Protein AF-A0A6P1W2X8-F1 (afdb_monomer)

Solvent-accessible surface area (backbone atoms only — not comparable to full-atom values): 6503 Å² total; per-residue (Å²): 129,68,72,64,38,62,77,65,62,68,65,44,76,77,87,71,86,85,64,60,78,90,75,51,55,52,52,58,54,54,34,47,52,51,63,68,38,59,71,59,40,50,52,51,55,53,48,52,51,51,34,51,52,27,42,70,39,79,91,41,20,62,64,18,44,62,63,40,33,65,53,36,41,48,51,25,53,48,35,60,75,33,43,85,60,64,68,61,39,52,52,36,44,49,53,28,50,51,36,49,50,52,44,61,72,44,46,74,58,54,58,68,76,78,108

pLDDT: mean 78.47, std 13.47, range [36.69, 93.0]

Secondary structure (DSSP, 8-state):
--HHHHHTTTTS----TTS-GGGS-HHHHHHHHHHH-HHHHHHHHHHHHHHHHHHHSTTTHHHHHHHHHHHHHHHHHHHHHH---HHHHHHHHHHHHHHHHHHHHHHHHHTTT--

Organism: NCBI:txid2666025

Foldseek 3Di:
DVVVCVVVLVQQDDDPPPDDPVPDQLVNVVSVVCVVDPVVVVVVVVLVVVLVVLCVPVVSVLVSLVSCLVVLVVLLVSCVVRPPDPVSNVVSVVVNVVSVVVNVVCVVVVVVVVD

Mean predicted aligned error: 8.45 Å

Radius of gyration: 17.1 Å; Cα contacts (8 Å, |Δi|>4): 66; chains: 1; bounding box: 41×27×50 Å

Structure (mmCIF, N/CA/C/O backbone):
data_AF-A0A6P1W2X8-F1
#
_entry.id   AF-A0A6P1W2X8-F1
#
loop_
_atom_site.group_PDB
_atom_site.id
_atom_site.type_symbol
_atom_site.label_atom_id
_atom_site.label_alt_id
_atom_site.label_comp_id
_atom_site.label_asym_id
_atom_site.label_entity_id
_atom_site.label_seq_id
_atom_site.pdbx_PDB_ins_code
_atom_site.Cartn_x
_atom_site.Cartn_y
_atom_site.Cartn_z
_atom_site.occupancy
_atom_site.B_iso_or_equiv
_atom_site.auth_seq_id
_atom_site.auth_comp_id
_atom_site.auth_asym_id
_atom_site.auth_atom_id
_atom_site.pdbx_PDB_model_num
ATOM 1 N N . MET A 1 1 ? -3.807 12.559 -12.685 1.00 37.09 1 MET A N 1
ATOM 2 C CA . MET A 1 1 ? -3.533 12.043 -14.047 1.00 37.09 1 MET A CA 1
ATOM 3 C C . MET A 1 1 ? -2.937 10.628 -14.079 1.00 37.09 1 MET A C 1
ATOM 5 O O . MET A 1 1 ? -2.960 10.028 -15.140 1.00 37.09 1 MET A O 1
ATOM 9 N N . ASN A 1 2 ? -2.491 10.045 -12.953 1.00 37.00 2 ASN A N 1
ATOM 10 C CA . ASN A 1 2 ? -1.845 8.717 -12.946 1.00 37.00 2 ASN A CA 1
ATOM 11 C C . ASN A 1 2 ? -2.814 7.523 -12.799 1.00 37.00 2 ASN A C 1
ATOM 13 O O . ASN A 1 2 ? -2.456 6.406 -13.155 1.00 37.00 2 ASN A O 1
ATOM 17 N N . SER A 1 3 ? -4.048 7.743 -12.332 1.00 36.69 3 SER A N 1
ATOM 18 C CA . SER A 1 3 ? -5.030 6.672 -12.084 1.00 36.69 3 SER A CA 1
ATOM 19 C C . SER A 1 3 ? -5.639 6.076 -13.362 1.00 36.69 3 SER A C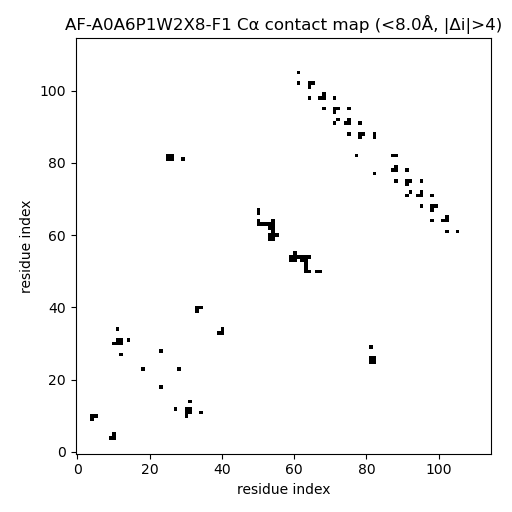 1
ATOM 21 O O . SER A 1 3 ? -6.033 4.919 -13.373 1.00 36.69 3 SER A O 1
ATOM 23 N N . VAL A 1 4 ? -5.674 6.835 -14.465 1.00 40.19 4 VAL A N 1
ATOM 24 C CA . VAL A 1 4 ? -6.169 6.353 -15.774 1.00 40.19 4 VAL A CA 1
ATOM 25 C C . VAL A 1 4 ? -5.150 5.420 -16.446 1.00 40.19 4 VAL A C 1
ATOM 27 O O . VAL A 1 4 ? -5.521 4.468 -17.122 1.00 40.19 4 VAL A O 1
ATOM 30 N N . ILE A 1 5 ? -3.857 5.644 -16.197 1.00 50.38 5 ILE A N 1
ATOM 31 C CA . ILE A 1 5 ? -2.742 4.851 -16.745 1.00 50.38 5 ILE A CA 1
ATOM 32 C C . ILE A 1 5 ? -2.736 3.432 -16.143 1.00 50.38 5 ILE A C 1
ATOM 34 O O . ILE A 1 5 ? -2.379 2.466 -16.811 1.00 50.38 5 ILE A O 1
ATOM 38 N N . GLN A 1 6 ? -3.197 3.316 -14.894 1.00 50.00 6 GLN A N 1
ATOM 39 C CA . GLN A 1 6 ? -3.318 2.077 -14.121 1.00 50.00 6 GLN A CA 1
ATOM 40 C C . GLN A 1 6 ? -4.361 1.109 -14.695 1.00 50.00 6 GLN A C 1
ATOM 42 O O . GLN A 1 6 ?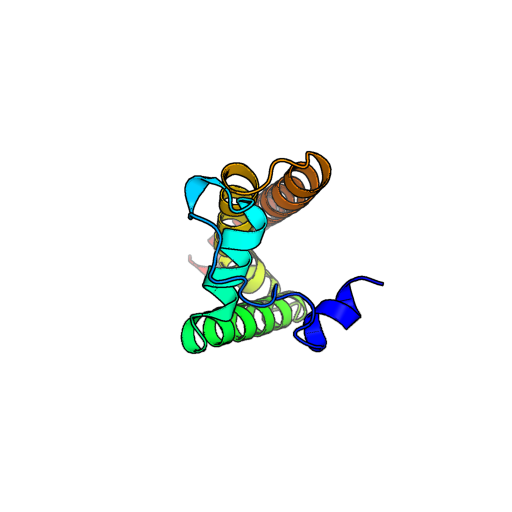 -4.163 -0.100 -14.662 1.00 50.00 6 GLN A O 1
ATOM 47 N N . PHE A 1 7 ? -5.442 1.640 -15.274 1.00 52.41 7 PHE A N 1
ATOM 48 C CA . PHE A 1 7 ? -6.543 0.853 -15.840 1.00 52.41 7 PHE A CA 1
ATOM 49 C C . PHE A 1 7 ? -6.294 0.415 -17.297 1.00 52.41 7 PHE A C 1
ATOM 51 O O . PHE A 1 7 ? -6.942 -0.502 -17.787 1.00 52.41 7 PHE A O 1
ATOM 58 N N . LEU A 1 8 ? -5.360 1.067 -17.999 1.00 57.50 8 LEU A N 1
ATOM 59 C CA . LEU A 1 8 ? -5.094 0.866 -19.431 1.00 57.50 8 LEU A CA 1
ATOM 60 C C . LEU A 1 8 ? -3.929 -0.103 -19.717 1.00 57.50 8 LEU A C 1
ATOM 62 O O . LEU A 1 8 ? -3.383 -0.072 -20.817 1.00 57.50 8 LEU A O 1
ATOM 66 N N . ASP A 1 9 ? -3.488 -0.897 -18.731 1.00 56.84 9 ASP A N 1
ATOM 67 C CA . ASP A 1 9 ? -2.267 -1.733 -18.786 1.00 56.84 9 ASP A CA 1
ATOM 68 C C . ASP A 1 9 ? -0.979 -0.948 -19.155 1.00 56.84 9 ASP A C 1
ATOM 70 O O . ASP A 1 9 ? 0.093 -1.528 -19.319 1.00 56.84 9 ASP A O 1
ATOM 74 N N . MET A 1 10 ? -1.037 0.389 -19.218 1.00 55.47 10 MET A N 1
ATOM 75 C CA . MET A 1 10 ? 0.092 1.259 -19.573 1.00 55.47 10 MET A CA 1
ATOM 76 C C . MET A 1 10 ? 1.112 1.425 -18.438 1.00 55.47 10 MET A C 1
ATOM 78 O O . MET A 1 10 ? 2.142 2.065 -18.631 1.00 55.47 10 MET A O 1
ATOM 82 N N . GLN A 1 11 ? 0.848 0.848 -17.261 1.00 64.81 11 GLN A N 1
ATOM 83 C CA . GLN A 1 11 ? 1.824 0.757 -16.171 1.00 64.81 11 GLN A CA 1
ATOM 84 C C . GLN A 1 11 ? 2.858 -0.352 -16.373 1.00 64.81 11 GLN A C 1
ATOM 86 O O . GLN A 1 11 ? 3.926 -0.286 -15.770 1.00 64.81 11 GLN A O 1
ATOM 91 N N . TYR A 1 12 ? 2.564 -1.363 -17.195 1.00 65.19 12 TYR A N 1
ATOM 92 C CA . TYR A 1 12 ? 3.478 -2.481 -17.396 1.00 65.19 12 TYR A CA 1
ATOM 93 C C . TYR A 1 12 ? 4.456 -2.145 -18.529 1.00 65.19 12 TYR A C 1
ATOM 95 O O . TYR A 1 12 ? 4.031 -2.018 -19.683 1.00 65.19 12 TYR A O 1
ATOM 103 N N . PRO A 1 13 ? 5.763 -1.996 -18.239 1.00 67.19 13 PRO A N 1
ATOM 104 C CA . PRO A 1 13 ? 6.758 -1.788 -19.277 1.00 67.19 13 PRO A CA 1
ATOM 105 C C . PRO A 1 13 ? 6.720 -2.970 -20.251 1.00 67.19 13 PRO A C 1
ATOM 107 O O . PRO A 1 13 ? 6.596 -4.133 -19.852 1.00 67.19 13 PRO A O 1
ATOM 110 N N . ARG A 1 14 ? 6.777 -2.681 -21.555 1.00 64.31 14 ARG A N 1
ATOM 111 C CA . ARG A 1 14 ? 6.827 -3.731 -22.578 1.00 64.31 14 ARG A CA 1
ATOM 112 C C . ARG A 1 14 ? 8.191 -4.410 -22.507 1.00 64.31 14 ARG A C 1
ATOM 114 O O . ARG A 1 14 ? 9.212 -3.748 -22.395 1.00 64.31 14 ARG A O 1
ATOM 121 N N . ARG A 1 15 ? 8.186 -5.741 -22.565 1.00 59.47 15 ARG A N 1
ATOM 122 C CA . ARG A 1 15 ? 9.375 -6.585 -22.400 1.00 59.47 15 ARG A CA 1
ATOM 123 C C . ARG A 1 15 ? 10.449 -6.225 -23.437 1.00 59.47 15 ARG A C 1
ATOM 125 O O . ARG A 1 15 ? 10.284 -6.528 -24.617 1.00 59.47 15 ARG A O 1
ATOM 132 N N . HIS A 1 16 ? 11.554 -5.635 -22.992 1.00 63.47 16 HIS A N 1
ATOM 133 C CA . HIS A 1 16 ? 12.772 -5.494 -23.790 1.00 63.47 16 HIS A CA 1
ATOM 134 C C . HIS A 1 16 ? 13.689 -6.685 -23.472 1.00 63.47 16 HIS A C 1
ATOM 136 O O . HIS A 1 16 ? 14.319 -6.742 -22.426 1.00 63.47 16 HIS A O 1
ATOM 142 N N . ILE A 1 17 ? 13.686 -7.700 -24.341 1.00 63.59 17 ILE A N 1
ATOM 143 C CA . ILE A 1 17 ? 14.279 -9.033 -24.083 1.00 63.59 17 ILE A CA 1
ATOM 144 C C . ILE A 1 17 ? 15.824 -9.027 -24.178 1.00 63.59 17 ILE A C 1
ATOM 146 O O . ILE A 1 17 ? 16.469 -10.022 -23.864 1.00 63.59 17 ILE A O 1
ATOM 150 N N . HIS A 1 18 ? 16.432 -7.915 -24.596 1.00 68.00 18 HIS A N 1
ATOM 151 C CA . HIS A 1 18 ? 17.850 -7.865 -24.968 1.00 68.00 18 HIS A CA 1
ATOM 152 C C . HIS A 1 18 ? 18.793 -7.318 -23.888 1.00 68.00 18 HIS A C 1
ATOM 154 O O . HIS A 1 18 ? 20.004 -7.368 -24.082 1.00 68.00 18 HIS A O 1
ATOM 160 N N . GLU A 1 19 ? 18.272 -6.827 -22.764 1.00 72.75 19 GLU A N 1
ATOM 161 C CA . GLU A 1 19 ? 19.087 -6.273 -21.678 1.00 72.75 19 GLU A CA 1
ATOM 162 C C . GLU A 1 19 ? 19.331 -7.329 -20.588 1.00 72.75 19 GLU A C 1
ATOM 164 O O . GLU A 1 19 ? 18.406 -8.065 -20.220 1.00 72.75 19 GLU A O 1
ATOM 169 N N . PRO A 1 20 ? 20.562 -7.446 -20.065 1.00 78.06 20 PRO A N 1
ATOM 170 C CA . PRO A 1 20 ? 20.843 -8.343 -18.955 1.00 78.06 20 PRO A CA 1
ATOM 171 C C . PRO A 1 20 ? 20.212 -7.794 -17.658 1.00 78.06 20 PRO A C 1
ATOM 173 O O . PRO A 1 20 ? 20.021 -6.590 -17.493 1.00 78.06 20 PRO A O 1
ATOM 176 N N . ILE A 1 21 ? 19.823 -8.693 -16.744 1.00 75.25 21 ILE A N 1
ATOM 177 C CA . ILE A 1 21 ? 18.976 -8.376 -15.570 1.00 75.25 21 ILE A CA 1
ATOM 178 C C . ILE A 1 21 ? 19.619 -7.332 -14.642 1.00 75.25 21 ILE A C 1
ATOM 180 O O . ILE A 1 21 ? 18.911 -6.576 -13.984 1.00 75.25 21 ILE A O 1
ATOM 184 N N . ASP A 1 22 ? 20.946 -7.272 -14.603 1.00 79.88 22 ASP A N 1
ATOM 185 C CA . ASP A 1 22 ? 21.735 -6.308 -13.833 1.00 79.88 22 ASP A CA 1
ATOM 186 C C . ASP A 1 22 ? 21.604 -4.862 -14.333 1.00 79.88 22 ASP A C 1
ATOM 188 O O . ASP A 1 22 ? 21.839 -3.932 -13.564 1.00 79.88 22 ASP A O 1
ATOM 192 N N . GLN A 1 23 ? 21.216 -4.666 -15.595 1.00 79.62 23 GLN A N 1
ATOM 193 C CA . GLN A 1 23 ? 21.049 -3.345 -16.212 1.00 79.62 23 GLN A CA 1
ATOM 194 C C . GLN A 1 23 ? 19.599 -2.852 -16.184 1.00 79.62 23 GLN A C 1
ATOM 196 O O . GLN A 1 23 ? 19.338 -1.686 -16.482 1.00 79.62 23 GLN A O 1
ATOM 201 N N . VAL A 1 24 ? 18.652 -3.718 -15.814 1.00 79.62 24 VAL A N 1
ATOM 202 C CA . VAL A 1 24 ? 17.237 -3.360 -15.726 1.00 79.62 24 VAL A CA 1
ATOM 203 C C . VAL A 1 24 ? 17.006 -2.521 -14.475 1.00 79.62 24 VAL A C 1
ATOM 205 O O . VAL A 1 24 ? 17.373 -2.911 -13.367 1.00 79.62 24 VAL A O 1
ATOM 208 N N . ASP A 1 25 ? 16.342 -1.379 -14.648 1.00 83.12 25 ASP A N 1
ATOM 209 C CA . ASP A 1 25 ? 15.957 -0.530 -13.526 1.00 83.12 25 ASP A CA 1
ATOM 210 C C . ASP A 1 25 ? 15.131 -1.331 -12.486 1.00 83.12 25 ASP A C 1
ATOM 212 O O . ASP A 1 25 ? 14.161 -2.009 -12.854 1.00 83.12 25 ASP A O 1
ATOM 216 N N . PRO A 1 26 ? 15.469 -1.267 -11.183 1.00 82.50 26 PRO A N 1
ATOM 217 C CA . PRO A 1 26 ? 14.819 -2.085 -10.160 1.00 82.50 26 PRO A CA 1
ATOM 218 C C . PRO A 1 26 ? 13.297 -1.891 -10.060 1.00 82.50 26 PRO A C 1
ATOM 220 O O . 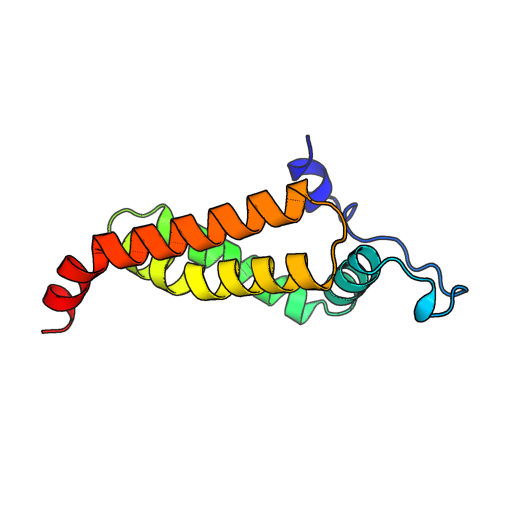PRO A 1 26 ? 12.581 -2.847 -9.749 1.00 82.50 26 PRO A O 1
ATOM 223 N N . VAL A 1 27 ? 12.771 -0.702 -10.385 1.00 83.12 27 VAL A N 1
ATOM 224 C CA . VAL A 1 27 ? 11.319 -0.449 -10.412 1.00 83.12 27 VAL A CA 1
ATOM 225 C C . VAL A 1 27 ? 10.686 -1.207 -11.575 1.00 83.12 27 VAL A C 1
ATOM 227 O O . VAL A 1 27 ? 9.661 -1.870 -11.411 1.00 83.12 27 VAL A O 1
ATOM 230 N N . THR A 1 28 ? 11.323 -1.164 -12.743 1.00 81.62 28 THR A N 1
ATOM 231 C CA . THR A 1 28 ? 10.901 -1.896 -13.950 1.00 81.62 28 THR A CA 1
ATOM 232 C C . THR A 1 28 ? 10.850 -3.405 -13.698 1.00 81.62 28 THR A C 1
ATOM 234 O O . THR A 1 28 ? 9.903 -4.070 -14.124 1.00 81.62 28 THR A O 1
ATOM 237 N N . LEU A 1 29 ? 11.803 -3.946 -12.933 1.00 82.19 29 LEU A N 1
ATOM 238 C CA . LEU A 1 29 ? 11.826 -5.362 -12.556 1.00 82.19 29 LEU A CA 1
ATOM 239 C C . LEU A 1 29 ? 10.596 -5.770 -11.725 1.00 82.19 29 LEU A C 1
ATOM 241 O O . LEU A 1 29 ? 9.991 -6.816 -11.974 1.00 82.19 29 LEU A O 1
ATOM 245 N N . VAL A 1 30 ? 10.179 -4.923 -10.781 1.00 83.50 30 VAL A N 1
ATOM 246 C CA . VAL A 1 30 ? 8.961 -5.138 -9.983 1.00 83.50 30 VAL A CA 1
ATOM 247 C C . VAL A 1 30 ? 7.713 -5.123 -10.867 1.00 83.50 30 VAL A C 1
ATOM 249 O O . VAL A 1 30 ? 6.843 -5.986 -10.731 1.00 83.50 30 VAL A O 1
ATOM 252 N N . TRP A 1 31 ? 7.632 -4.202 -11.826 1.00 81.62 31 TRP A N 1
ATOM 253 C CA . TRP A 1 31 ? 6.513 -4.173 -12.770 1.00 81.62 31 TRP A CA 1
ATOM 254 C C . TRP A 1 31 ? 6.493 -5.385 -13.705 1.00 81.62 31 TRP A C 1
ATOM 256 O O . TRP A 1 31 ? 5.410 -5.892 -14.002 1.00 81.62 31 TRP A O 1
ATOM 266 N N . TYR A 1 32 ? 7.651 -5.913 -14.116 1.00 83.31 32 TYR A N 1
ATOM 267 C CA . TYR A 1 32 ? 7.712 -7.181 -14.847 1.00 83.31 32 TYR A CA 1
ATOM 268 C C . TYR A 1 32 ? 7.196 -8.355 -14.018 1.00 83.31 32 TYR A C 1
ATOM 270 O O . TYR A 1 32 ? 6.491 -9.203 -14.560 1.00 83.31 32 TYR A O 1
ATOM 278 N N . PHE A 1 33 ? 7.485 -8.400 -12.716 1.00 81.56 33 PHE A N 1
ATOM 279 C CA . PHE A 1 33 ? 6.945 -9.426 -11.823 1.00 81.56 33 PHE A CA 1
ATOM 280 C C . PHE A 1 33 ? 5.410 -9.370 -11.750 1.00 81.56 33 PHE A C 1
ATOM 282 O O . PHE A 1 33 ? 4.745 -10.391 -11.959 1.00 81.56 33 PHE A O 1
ATOM 289 N N . PHE A 1 34 ? 4.840 -8.176 -11.553 1.00 79.88 34 PHE A N 1
ATOM 290 C CA . PHE A 1 34 ? 3.385 -7.986 -11.555 1.00 79.88 34 PHE A CA 1
ATOM 291 C C . PHE A 1 34 ? 2.742 -8.260 -12.924 1.00 79.88 34 PHE A C 1
ATOM 293 O O . PHE A 1 34 ? 1.625 -8.769 -12.979 1.00 79.88 34 PHE A O 1
ATOM 300 N N . GLY A 1 35 ? 3.431 -7.945 -14.024 1.00 78.62 35 GLY A N 1
ATOM 301 C CA . GLY A 1 35 ? 2.948 -8.195 -15.386 1.00 78.62 35 GLY A CA 1
ATOM 302 C C . GLY A 1 35 ? 3.057 -9.660 -15.826 1.00 78.62 35 GLY A C 1
ATOM 303 O O . GLY A 1 35 ? 2.228 -10.131 -16.603 1.00 78.62 35 GLY A O 1
ATOM 304 N N . TYR A 1 36 ? 4.052 -10.399 -15.325 1.00 83.06 36 TYR A N 1
ATOM 305 C CA . TYR A 1 36 ? 4.270 -11.809 -15.654 1.00 83.06 36 TYR A CA 1
ATOM 306 C C . TYR A 1 36 ? 3.231 -12.722 -14.991 1.00 83.06 36 TYR A C 1
ATOM 308 O O . TYR A 1 36 ? 2.658 -13.592 -15.648 1.00 83.06 36 TYR A O 1
ATOM 316 N N . SER A 1 37 ? 2.965 -12.529 -13.696 1.00 83.75 37 SER A N 1
ATOM 317 C CA . SER A 1 37 ? 2.082 -13.416 -12.935 1.00 83.75 37 SER A CA 1
ATO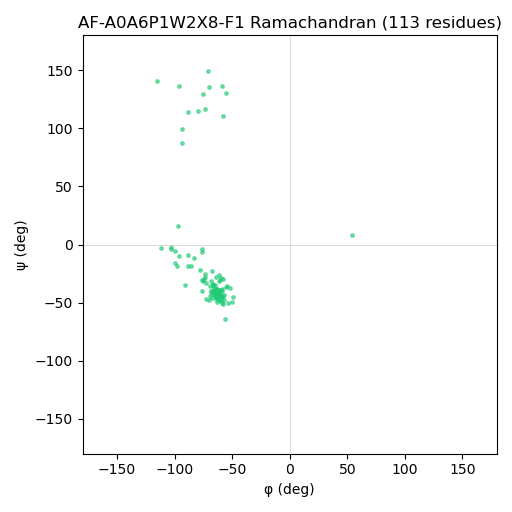M 318 C C . SER A 1 37 ? 0.638 -12.906 -12.912 1.00 83.75 37 SER A C 1
ATOM 320 O O . SER A 1 37 ? 0.204 -12.234 -11.977 1.00 83.75 37 SER A O 1
ATOM 322 N N . GLN A 1 38 ? -0.136 -13.282 -13.934 1.00 80.94 38 GLN A N 1
ATOM 323 C CA . GLN A 1 38 ? -1.579 -13.005 -14.021 1.00 80.94 38 GLN A CA 1
ATOM 324 C C . GLN A 1 38 ? -2.385 -13.388 -12.760 1.00 80.94 38 GLN A C 1
ATOM 326 O O . GLN A 1 38 ? -3.139 -12.540 -12.277 1.00 80.94 38 GLN A O 1
ATOM 331 N N . PRO A 1 39 ? -2.252 -14.602 -12.179 1.00 84.38 39 PRO A N 1
ATOM 332 C CA . PRO A 1 39 ? -3.024 -14.954 -10.985 1.00 84.38 39 PRO A CA 1
ATOM 333 C C . PRO A 1 39 ? -2.623 -14.116 -9.766 1.00 84.38 39 PRO A C 1
ATOM 335 O O . PRO A 1 39 ? -3.481 -13.737 -8.974 1.00 84.38 39 PRO A O 1
ATOM 338 N N . TYR A 1 40 ? -1.338 -13.773 -9.633 1.00 82.56 40 TYR A N 1
ATOM 339 C CA . TYR A 1 40 ? -0.855 -12.916 -8.550 1.00 82.56 40 TYR A CA 1
ATOM 340 C C . TYR A 1 40 ? -1.360 -11.475 -8.694 1.00 82.56 40 TYR A C 1
ATOM 342 O O . TYR A 1 40 ? -1.807 -10.874 -7.717 1.00 82.56 40 TYR A O 1
ATOM 350 N N . ARG A 1 41 ? -1.375 -10.946 -9.924 1.00 82.12 41 ARG A N 1
ATOM 351 C CA . ARG A 1 41 ? -1.965 -9.642 -10.245 1.00 82.12 41 ARG A CA 1
ATOM 352 C C . ARG A 1 41 ? -3.438 -9.579 -9.846 1.00 82.12 41 ARG A C 1
ATOM 354 O O . ARG A 1 41 ? -3.849 -8.634 -9.179 1.00 82.12 41 ARG A O 1
ATOM 361 N N . LEU A 1 42 ? -4.218 -10.596 -10.215 1.00 83.50 42 LEU A N 1
ATOM 362 C CA . LEU A 1 42 ? -5.635 -10.670 -9.862 1.00 83.50 42 LEU A CA 1
ATOM 363 C C . LEU A 1 42 ? -5.836 -10.784 -8.346 1.00 83.50 42 LEU A C 1
ATOM 365 O O . LEU A 1 42 ? -6.710 -10.121 -7.795 1.00 83.50 42 LEU A O 1
ATOM 369 N N . PHE A 1 43 ? -5.011 -11.584 -7.668 1.00 87.50 43 PHE A N 1
ATOM 370 C CA . PHE A 1 43 ? -5.062 -11.734 -6.216 1.00 87.50 43 PHE A CA 1
ATOM 371 C C . PHE A 1 43 ? -4.861 -10.398 -5.495 1.00 87.50 43 PHE A C 1
ATOM 373 O O . PHE A 1 43 ? -5.637 -10.065 -4.599 1.00 87.50 43 PHE A O 1
ATOM 380 N N . ILE A 1 44 ? -3.868 -9.608 -5.906 1.00 86.50 44 ILE A N 1
ATOM 381 C CA 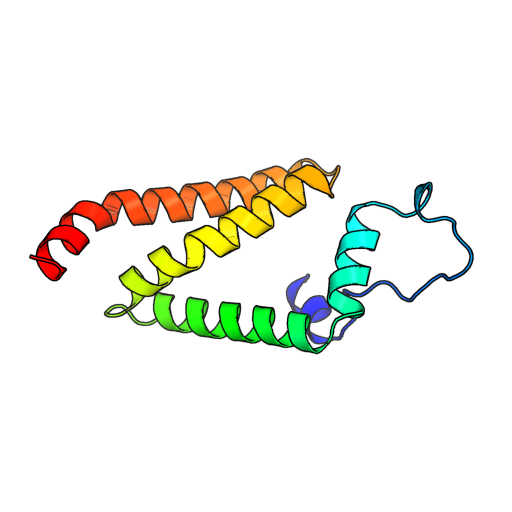. ILE A 1 44 ? -3.620 -8.287 -5.317 1.00 86.50 44 ILE A CA 1
ATOM 382 C C . ILE A 1 44 ? -4.751 -7.318 -5.638 1.00 86.50 44 ILE A C 1
ATOM 384 O O . ILE A 1 44 ? -5.264 -6.688 -4.719 1.00 86.50 44 ILE A O 1
ATOM 388 N N . ALA A 1 45 ? -5.201 -7.254 -6.894 1.00 84.88 45 ALA A N 1
ATOM 389 C CA . ALA A 1 45 ? -6.290 -6.364 -7.292 1.00 84.88 45 ALA A CA 1
ATOM 390 C C . ALA A 1 45 ? -7.592 -6.655 -6.522 1.00 84.88 45 ALA A C 1
ATOM 392 O O . ALA A 1 45 ? -8.247 -5.740 -6.025 1.00 84.88 45 ALA A O 1
ATOM 393 N N . LEU A 1 46 ? -7.954 -7.934 -6.371 1.00 88.19 46 LEU A N 1
ATOM 394 C CA . LEU A 1 46 ? -9.114 -8.342 -5.575 1.00 88.19 46 LEU A CA 1
ATOM 395 C C . LEU A 1 46 ? -8.917 -8.033 -4.091 1.00 88.19 46 LEU A C 1
ATOM 397 O O . LEU A 1 46 ? -9.844 -7.548 -3.447 1.00 88.19 46 LEU A O 1
ATOM 401 N N . SER A 1 47 ? -7.720 -8.275 -3.553 1.00 87.56 47 SER A N 1
ATOM 402 C CA . SER A 1 47 ? -7.412 -7.972 -2.153 1.00 87.56 47 SER A CA 1
ATOM 403 C C . SER A 1 47 ? -7.548 -6.477 -1.868 1.00 87.56 47 SER A C 1
ATOM 405 O O . SER A 1 47 ? -8.219 -6.103 -0.912 1.00 87.56 47 SER A O 1
ATOM 407 N N . GLU A 1 48 ? -6.996 -5.607 -2.717 1.00 87.38 48 GLU A N 1
ATOM 408 C CA . GLU A 1 48 ? -7.124 -4.152 -2.573 1.00 87.38 48 GLU A CA 1
ATOM 409 C C . GLU A 1 48 ? -8.579 -3.683 -2.668 1.00 87.38 48 GLU A C 1
ATOM 411 O O . GLU A 1 48 ? -9.004 -2.849 -1.866 1.00 87.38 48 GLU A O 1
ATOM 416 N N . LEU A 1 49 ? -9.371 -4.251 -3.585 1.00 89.06 49 LEU A N 1
ATOM 417 C CA . LEU A 1 49 ? -10.802 -3.949 -3.691 1.00 89.06 49 LEU A CA 1
ATOM 418 C C . LEU A 1 49 ? -11.575 -4.361 -2.435 1.00 89.06 49 LEU A C 1
ATOM 420 O O . LEU A 1 49 ? -12.379 -3.578 -1.927 1.00 89.06 49 LEU A O 1
ATOM 424 N N . VAL A 1 50 ? -11.324 -5.563 -1.913 1.00 88.94 50 VAL A N 1
ATOM 425 C CA . VAL A 1 50 ? -11.980 -6.064 -0.696 1.00 88.94 50 VAL A CA 1
ATOM 426 C C . VAL A 1 50 ? -11.589 -5.219 0.516 1.00 88.94 50 VAL A C 1
ATOM 428 O O . VAL A 1 50 ? -12.462 -4.823 1.287 1.00 88.94 50 VAL A O 1
ATOM 431 N N . LEU A 1 51 ? -10.304 -4.888 0.668 1.00 88.50 51 LEU A N 1
ATOM 432 C CA . LEU A 1 51 ? -9.804 -4.036 1.752 1.00 88.50 51 LEU A CA 1
ATOM 433 C C . LEU A 1 51 ? -10.392 -2.625 1.674 1.00 88.50 51 LEU A C 1
ATOM 435 O O . LEU A 1 51 ? -10.877 -2.108 2.680 1.00 88.50 51 LEU A O 1
ATOM 439 N N . GLY A 1 52 ? -10.406 -2.024 0.482 1.00 86.31 52 GLY A N 1
ATOM 440 C CA . GLY A 1 52 ? -11.006 -0.713 0.246 1.00 86.31 52 GLY A CA 1
ATOM 441 C C . GLY A 1 52 ? -12.500 -0.701 0.566 1.00 86.31 52 GLY A C 1
ATOM 442 O O . GLY A 1 52 ? -12.975 0.198 1.261 1.00 86.31 52 GLY A O 1
ATOM 443 N N . MET A 1 53 ? -13.234 -1.734 0.145 1.00 88.50 53 MET A N 1
ATOM 444 C CA . MET A 1 53 ? -14.656 -1.885 0.461 1.00 88.50 53 MET A CA 1
ATOM 445 C C . MET A 1 53 ? -14.889 -2.041 1.970 1.00 88.50 53 MET A C 1
ATOM 447 O O . MET A 1 53 ? -15.776 -1.387 2.521 1.00 88.50 53 MET A O 1
ATOM 451 N N . LEU A 1 54 ? -14.061 -2.836 2.657 1.00 86.56 54 LEU A N 1
ATOM 452 C CA . LEU A 1 54 ? -14.130 -2.994 4.112 1.00 86.56 54 LEU A CA 1
ATOM 453 C C . LEU A 1 54 ? -13.892 -1.671 4.850 1.00 86.56 54 LEU A C 1
ATOM 455 O O . LEU A 1 54 ? -14.580 -1.418 5.837 1.00 86.56 54 LEU A O 1
ATOM 459 N N . ILE A 1 55 ? -12.943 -0.849 4.384 1.00 86.06 55 ILE A N 1
ATOM 460 C CA . ILE A 1 55 ? -12.599 0.454 4.977 1.00 86.06 55 ILE A CA 1
ATOM 461 C C . ILE A 1 55 ? -13.729 1.476 4.795 1.00 86.06 55 ILE A C 1
ATOM 463 O O . ILE A 1 55 ? -14.004 2.231 5.731 1.00 86.06 55 ILE A O 1
ATOM 467 N N . ILE A 1 56 ? -14.388 1.490 3.630 1.00 88.00 56 ILE A N 1
ATOM 468 C CA . ILE A 1 56 ? -15.488 2.419 3.309 1.00 88.00 56 ILE A CA 1
ATOM 469 C C . ILE A 1 56 ? -16.715 2.169 4.193 1.00 88.00 56 ILE A C 1
ATOM 471 O O . ILE A 1 56 ? -17.400 3.115 4.582 1.00 88.00 56 ILE A O 1
ATOM 475 N N . ILE A 1 57 ? -17.005 0.910 4.523 1.00 87.50 57 ILE A N 1
ATOM 476 C CA . ILE A 1 57 ? -18.159 0.558 5.351 1.00 87.50 57 ILE A CA 1
ATOM 477 C C . ILE A 1 57 ? -17.809 0.821 6.831 1.00 87.50 57 ILE A C 1
ATOM 479 O O . ILE A 1 57 ? -16.968 0.121 7.400 1.00 87.50 57 ILE A O 1
ATOM 483 N N . PRO A 1 58 ? -18.469 1.777 7.515 1.00 76.31 58 PRO A N 1
ATOM 484 C CA . PRO A 1 58 ? -18.054 2.250 8.842 1.00 76.31 58 PRO A CA 1
ATOM 485 C C . PRO A 1 58 ? -18.049 1.156 9.921 1.00 76.31 58 PRO A C 1
ATOM 487 O O . PRO A 1 58 ? -17.211 1.181 10.820 1.00 76.31 58 PRO A O 1
ATOM 490 N N . ASN A 1 59 ? -18.925 0.154 9.804 1.00 76.75 59 ASN A N 1
ATOM 491 C CA . ASN A 1 59 ? -18.984 -0.968 10.743 1.00 76.75 59 ASN A CA 1
ATOM 492 C C . ASN A 1 59 ? -17.840 -1.982 10.562 1.00 76.75 59 ASN A C 1
ATOM 494 O O . ASN A 1 59 ? -17.427 -2.604 11.539 1.00 76.75 59 ASN A O 1
ATOM 498 N N . THR A 1 60 ? -17.305 -2.146 9.346 1.00 83.00 60 THR A N 1
ATOM 499 C CA . THR A 1 60 ? -16.204 -3.086 9.048 1.00 83.00 60 THR A CA 1
ATOM 500 C C . THR A 1 60 ? -14.850 -2.401 8.893 1.00 83.00 60 THR A C 1
ATOM 502 O O . THR A 1 60 ? -13.833 -3.084 8.769 1.00 83.00 60 THR A O 1
ATOM 505 N N . SER A 1 61 ? -14.823 -1.066 8.952 1.00 81.69 61 SER A N 1
ATOM 506 C CA . SER A 1 61 ? -13.634 -0.247 8.704 1.00 81.69 61 SER A CA 1
ATOM 507 C C . SER A 1 61 ? -12.447 -0.645 9.574 1.00 81.69 61 SER A C 1
ATOM 509 O O . SER A 1 61 ? -11.312 -0.702 9.110 1.00 81.69 61 SER A O 1
ATOM 511 N N . ARG A 1 62 ? -12.728 -1.052 10.815 1.00 81.88 62 ARG A N 1
ATOM 512 C CA . ARG A 1 62 ? -11.743 -1.602 11.747 1.00 81.88 62 ARG A CA 1
ATOM 513 C C . ARG A 1 62 ? -11.021 -2.816 11.144 1.00 81.88 62 ARG A C 1
ATOM 515 O O . ARG A 1 62 ? -9.830 -2.747 10.849 1.00 81.88 62 ARG A O 1
ATOM 522 N N . LEU A 1 63 ? -11.750 -3.898 10.868 1.00 82.75 63 LEU A N 1
ATOM 523 C CA . LEU A 1 63 ? -11.171 -5.102 10.259 1.00 82.75 63 LEU A CA 1
ATOM 524 C C . LEU A 1 63 ? -10.452 -4.789 8.939 1.00 82.75 63 LEU A C 1
ATOM 526 O O . LEU A 1 63 ? -9.389 -5.348 8.682 1.00 82.75 63 LEU A O 1
ATOM 530 N N . GLY A 1 64 ? -10.983 -3.848 8.153 1.00 85.75 64 GLY A N 1
ATOM 531 C CA . GLY A 1 64 ? -10.349 -3.364 6.928 1.00 85.75 64 GLY A CA 1
ATOM 532 C C . GLY A 1 64 ? -8.963 -2.778 7.166 1.00 85.75 64 GLY A C 1
ATOM 533 O O . GLY A 1 64 ? -8.008 -3.185 6.516 1.00 85.75 64 GLY A O 1
ATOM 534 N N . VAL A 1 65 ? -8.828 -1.873 8.135 1.00 87.62 65 VAL A N 1
ATOM 535 C CA . VAL A 1 65 ? -7.547 -1.241 8.484 1.00 87.62 65 VAL A CA 1
ATOM 536 C C . VAL A 1 65 ? -6.547 -2.256 9.051 1.00 87.62 65 VAL A C 1
ATOM 538 O O . VAL A 1 65 ? -5.366 -2.207 8.704 1.00 87.62 65 VAL A O 1
ATOM 541 N N . LEU A 1 66 ? -7.010 -3.209 9.868 1.00 87.31 66 LEU A N 1
ATOM 542 C CA . LEU A 1 66 ? -6.164 -4.282 10.399 1.00 87.31 66 LEU A CA 1
ATOM 543 C C . LEU A 1 66 ? -5.573 -5.145 9.277 1.00 87.31 66 LEU A C 1
ATOM 545 O O . LEU A 1 66 ? -4.374 -5.424 9.275 1.00 87.31 66 LEU A O 1
ATOM 549 N N . LEU A 1 67 ? -6.411 -5.547 8.320 1.00 88.81 67 LEU A N 1
ATOM 550 C CA . LEU A 1 67 ? -5.990 -6.350 7.177 1.00 88.81 67 LEU A CA 1
ATOM 551 C C . LEU A 1 67 ? -5.196 -5.533 6.152 1.00 88.81 67 LEU A C 1
ATOM 553 O O . LEU A 1 67 ? -4.347 -6.098 5.477 1.00 88.81 67 LEU A O 1
ATOM 557 N N . TYR A 1 68 ? -5.416 -4.221 6.048 1.00 89.94 68 TYR A N 1
ATOM 558 C CA . TYR A 1 68 ? -4.709 -3.345 5.110 1.00 89.94 68 TYR A CA 1
ATOM 559 C C . TYR A 1 68 ? -3.252 -3.087 5.510 1.00 89.94 68 TYR A C 1
ATOM 561 O O . TYR A 1 68 ? -2.380 -2.983 4.648 1.00 89.94 68 TYR A O 1
ATOM 569 N N . PHE A 1 69 ? -2.952 -3.033 6.809 1.00 90.56 69 PHE A N 1
ATOM 570 C CA . PHE A 1 69 ? -1.598 -2.769 7.303 1.00 90.56 69 PHE A CA 1
ATOM 571 C C . PHE A 1 69 ? -0.498 -3.691 6.742 1.00 90.56 69 PHE A C 1
ATOM 573 O O . PHE A 1 69 ? 0.496 -3.151 6.253 1.00 90.56 69 PHE A O 1
ATOM 580 N N . PRO A 1 70 ? -0.618 -5.036 6.749 1.00 89.88 70 PRO A N 1
ATOM 581 C CA . PRO A 1 70 ? 0.413 -5.897 6.167 1.00 89.88 70 PRO A CA 1
ATOM 582 C C . PRO A 1 70 ? 0.618 -5.655 4.664 1.00 89.88 70 PRO A C 1
ATOM 584 O O . PRO A 1 70 ? 1.749 -5.756 4.191 1.00 89.88 70 PRO A O 1
ATOM 587 N N . PHE A 1 71 ? -0.426 -5.269 3.919 1.00 89.56 71 PHE A N 1
ATOM 588 C CA . PHE A 1 71 ? -0.299 -4.895 2.505 1.00 89.56 71 PHE A CA 1
ATOM 589 C C . PHE A 1 71 ? 0.438 -3.564 2.339 1.00 89.56 71 PHE A C 1
ATOM 591 O O . PHE A 1 71 ? 1.399 -3.487 1.575 1.00 89.56 71 PHE A O 1
ATOM 598 N N . ALA A 1 72 ? 0.054 -2.533 3.096 1.00 89.38 72 ALA A N 1
ATOM 599 C CA . ALA A 1 72 ? 0.736 -1.238 3.078 1.00 89.38 72 ALA A CA 1
ATOM 600 C C . ALA A 1 72 ? 2.217 -1.365 3.477 1.00 89.38 72 ALA A C 1
ATOM 602 O O . ALA A 1 72 ? 3.085 -0.735 2.872 1.00 89.38 72 ALA A O 1
ATOM 603 N N . LEU A 1 73 ? 2.519 -2.222 4.456 1.00 91.25 73 LEU A N 1
ATOM 604 C CA . LEU A 1 73 ? 3.884 -2.524 4.875 1.00 91.25 73 LEU A CA 1
ATOM 605 C C . LEU A 1 73 ? 4.660 -3.270 3.783 1.00 91.25 73 LEU A C 1
ATOM 607 O O . LEU A 1 73 ? 5.805 -2.914 3.516 1.00 91.25 73 LEU A O 1
ATOM 611 N N . ASN A 1 74 ? 4.046 -4.246 3.109 1.00 90.50 74 ASN A N 1
ATOM 612 C CA . ASN A 1 74 ? 4.670 -4.939 1.982 1.00 90.50 74 ASN A CA 1
ATOM 613 C C . ASN A 1 74 ? 5.029 -3.965 0.846 1.00 90.50 74 ASN A C 1
ATOM 615 O O . ASN A 1 74 ? 6.165 -3.969 0.375 1.00 90.50 74 ASN A O 1
ATOM 619 N N . ILE A 1 75 ? 4.105 -3.071 0.477 1.00 87.50 75 ILE A N 1
ATOM 620 C CA . ILE A 1 75 ? 4.331 -2.039 -0.546 1.00 87.50 75 ILE A CA 1
ATOM 621 C C . ILE A 1 75 ? 5.451 -1.085 -0.120 1.00 87.50 75 ILE A C 1
ATOM 623 O O . ILE A 1 75 ? 6.314 -0.755 -0.935 1.00 87.50 75 ILE A O 1
ATOM 627 N N . ALA A 1 76 ? 5.482 -0.660 1.147 1.00 89.31 76 ALA A N 1
ATOM 628 C CA . ALA A 1 76 ? 6.549 0.193 1.663 1.00 89.31 76 ALA A CA 1
ATOM 629 C C . ALA A 1 76 ? 7.914 -0.506 1.577 1.00 89.31 76 ALA A C 1
ATOM 631 O O . ALA A 1 76 ? 8.854 0.071 1.034 1.00 89.31 76 ALA A O 1
ATOM 632 N N . VAL A 1 77 ? 8.021 -1.761 2.025 1.00 90.25 77 VAL A N 1
ATOM 633 C CA . VAL A 1 77 ? 9.265 -2.547 1.943 1.00 90.25 77 VAL A CA 1
ATOM 634 C C . VAL A 1 77 ? 9.716 -2.706 0.490 1.00 90.25 77 VAL A C 1
ATOM 636 O O . VAL A 1 77 ? 10.863 -2.392 0.174 1.00 90.25 77 VAL A O 1
ATOM 639 N N . MET A 1 78 ? 8.812 -3.099 -0.411 1.00 87.25 78 MET A N 1
ATOM 640 C CA . MET A 1 78 ? 9.109 -3.203 -1.844 1.00 87.25 78 MET A CA 1
ATOM 641 C C . MET A 1 78 ? 9.594 -1.867 -2.416 1.00 87.25 78 MET A C 1
ATOM 643 O O . MET A 1 78 ? 10.600 -1.813 -3.117 1.00 87.25 78 MET A O 1
ATOM 647 N N . THR A 1 79 ? 8.938 -0.763 -2.066 1.00 86.94 79 THR A N 1
ATOM 648 C CA . THR A 1 79 ? 9.337 0.576 -2.521 1.00 86.94 79 THR A CA 1
ATOM 649 C C . THR A 1 79 ? 10.729 0.954 -2.011 1.00 86.94 79 THR A C 1
ATOM 651 O O . THR A 1 79 ? 11.530 1.531 -2.745 1.00 86.94 79 THR A O 1
ATOM 654 N N . TRP A 1 80 ? 11.065 0.612 -0.768 1.00 86.81 80 TRP A N 1
ATOM 655 C CA . TRP A 1 80 ? 12.392 0.876 -0.212 1.00 86.81 80 TRP A CA 1
ATOM 656 C C . TRP A 1 80 ? 13.496 0.067 -0.893 1.00 86.81 80 TRP A C 1
ATOM 658 O O . TRP A 1 80 ? 14.567 0.628 -1.141 1.00 86.81 80 TRP A O 1
ATOM 668 N N . CYS A 1 81 ? 13.223 -1.200 -1.213 1.00 86.50 81 CYS A N 1
ATOM 669 C CA . CYS A 1 81 ? 14.173 -2.115 -1.845 1.00 86.50 81 CYS A CA 1
ATOM 670 C C . CYS A 1 81 ? 14.366 -1.849 -3.344 1.00 86.50 81 CYS A C 1
ATOM 672 O O . CYS A 1 81 ? 15.491 -1.924 -3.827 1.00 86.50 81 CYS A O 1
ATOM 674 N N . PHE A 1 82 ? 13.292 -1.539 -4.072 1.00 82.50 82 PHE A N 1
ATOM 675 C CA . PHE A 1 82 ? 13.290 -1.527 -5.539 1.00 82.50 82 PHE A CA 1
ATOM 676 C C . PHE A 1 82 ? 13.141 -0.141 -6.160 1.00 82.50 82 PHE A C 1
ATOM 678 O O . PHE A 1 82 ? 13.161 -0.012 -7.374 1.00 82.50 82 PHE A O 1
ATOM 685 N N . THR A 1 83 ? 12.961 0.915 -5.370 1.00 80.00 83 THR A N 1
ATOM 686 C CA . THR A 1 83 ? 12.870 2.279 -5.903 1.00 80.00 83 THR A CA 1
ATOM 687 C C . THR A 1 83 ? 14.039 3.117 -5.407 1.00 80.00 83 THR A C 1
ATOM 689 O O . THR A 1 83 ? 14.419 3.036 -4.242 1.00 80.00 83 THR A O 1
ATOM 692 N N . HIS A 1 84 ? 14.599 3.975 -6.260 1.00 74.38 84 HIS A N 1
ATOM 693 C CA . HIS A 1 84 ? 15.622 4.954 -5.860 1.00 74.38 84 HIS A CA 1
ATOM 694 C C . HIS A 1 84 ? 15.053 6.364 -5.651 1.00 74.38 84 HIS A C 1
ATOM 696 O O . HIS A 1 84 ? 15.671 7.188 -4.981 1.00 74.38 84 HIS A O 1
ATOM 702 N N . THR A 1 85 ? 13.842 6.644 -6.140 1.00 78.31 85 THR A N 1
ATOM 703 C CA . THR A 1 85 ? 13.208 7.957 -5.985 1.00 78.31 85 THR A CA 1
ATOM 704 C C . THR A 1 85 ? 12.724 8.183 -4.550 1.00 78.31 85 THR A C 1
ATOM 706 O O . THR A 1 85 ? 11.797 7.513 -4.086 1.00 78.31 85 THR A O 1
ATOM 709 N N . LEU A 1 86 ? 13.300 9.183 -3.872 1.00 78.69 86 LEU A N 1
ATOM 710 C CA . LEU A 1 86 ? 12.871 9.636 -2.543 1.00 78.69 86 LEU A CA 1
ATOM 711 C C . LEU A 1 86 ? 11.352 9.885 -2.398 1.00 78.69 86 LEU A C 1
ATOM 713 O O . LEU A 1 86 ? 10.801 9.429 -1.396 1.00 78.69 86 LEU A O 1
ATOM 717 N N . PRO A 1 87 ? 10.637 10.553 -3.331 1.00 83.12 87 PRO A N 1
ATOM 718 C CA . PRO A 1 87 ? 9.229 10.897 -3.101 1.00 83.12 87 PRO A CA 1
ATOM 719 C C . PRO A 1 87 ? 8.324 9.672 -2.921 1.00 83.12 87 PRO A C 1
ATOM 721 O O . PRO A 1 87 ? 7.462 9.666 -2.045 1.00 83.12 87 PRO A O 1
ATOM 724 N N . VAL A 1 88 ? 8.548 8.602 -3.688 1.00 81.12 88 VAL A N 1
ATOM 725 C CA . VAL A 1 88 ? 7.725 7.381 -3.616 1.00 81.12 88 VAL A CA 1
ATOM 726 C C . VAL A 1 88 ? 7.961 6.635 -2.295 1.00 81.12 88 VAL A C 1
ATOM 728 O O . VAL A 1 88 ? 7.017 6.122 -1.686 1.00 81.12 88 VAL A O 1
ATOM 731 N N . LYS A 1 89 ? 9.200 6.653 -1.782 1.00 86.38 89 LYS A N 1
ATOM 732 C CA . LYS A 1 89 ? 9.542 6.094 -0.462 1.00 86.38 89 LYS A CA 1
ATOM 733 C C . LYS A 1 89 ? 8.823 6.824 0.664 1.00 86.38 89 LYS A C 1
ATOM 735 O O . LYS A 1 89 ? 8.263 6.183 1.548 1.00 86.38 89 LYS A O 1
ATOM 740 N N . VAL A 1 90 ? 8.803 8.156 0.623 1.00 87.62 90 VAL A N 1
ATOM 741 C CA . VAL A 1 90 ? 8.143 8.966 1.657 1.00 87.62 90 VAL A CA 1
ATOM 742 C C . VAL A 1 90 ? 6.639 8.701 1.668 1.00 87.62 90 VAL A C 1
ATOM 744 O O . VAL A 1 90 ? 6.083 8.433 2.729 1.00 87.62 90 VAL A O 1
ATOM 747 N N . VAL A 1 91 ? 5.991 8.700 0.499 1.00 89.00 91 VAL A N 1
ATOM 748 C CA . VAL A 1 91 ? 4.539 8.478 0.395 1.00 89.00 91 VAL A CA 1
ATOM 749 C C . VAL A 1 91 ? 4.143 7.084 0.889 1.00 89.00 91 VAL A C 1
A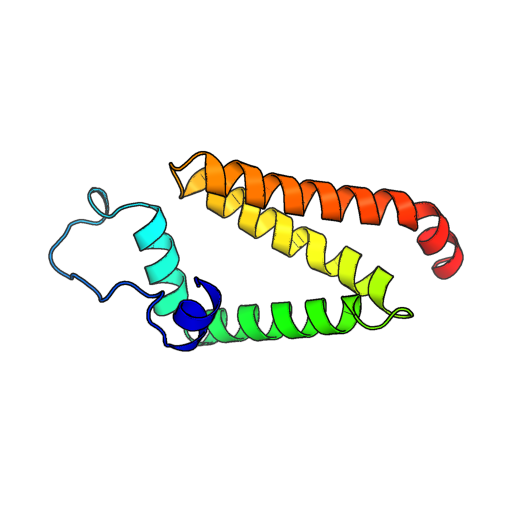TOM 751 O O . VAL A 1 91 ? 3.256 6.967 1.733 1.00 89.00 91 VAL A O 1
ATOM 754 N N . SER A 1 92 ? 4.816 6.029 0.420 1.00 87.62 92 SER A N 1
ATOM 755 C CA . SER A 1 92 ? 4.517 4.650 0.843 1.00 87.62 92 SER A CA 1
ATOM 756 C C . SER A 1 92 ? 4.733 4.443 2.346 1.00 87.62 92 SER A C 1
ATOM 758 O O . SER A 1 92 ? 3.892 3.850 3.023 1.00 87.62 92 SER A O 1
ATOM 760 N N . THR A 1 93 ? 5.806 5.012 2.899 1.00 89.81 93 THR A N 1
ATOM 761 C CA . THR A 1 93 ? 6.089 4.956 4.341 1.00 89.81 93 THR A CA 1
ATOM 762 C C . THR A 1 93 ? 5.041 5.720 5.146 1.00 89.81 93 THR A C 1
ATOM 764 O O . THR A 1 93 ? 4.588 5.237 6.181 1.00 89.81 93 THR A O 1
ATOM 767 N N . PHE A 1 94 ? 4.599 6.885 4.665 1.00 93.00 94 PHE A N 1
ATOM 768 C CA . PHE A 1 94 ? 3.564 7.673 5.332 1.00 93.00 94 PHE A CA 1
ATOM 769 C C . PHE A 1 94 ? 2.224 6.927 5.392 1.00 93.00 94 PHE A C 1
ATOM 771 O O . PHE A 1 94 ? 1.560 6.939 6.429 1.00 93.00 94 PHE A O 1
ATOM 778 N N . ILE A 1 95 ? 1.847 6.224 4.319 1.00 89.62 95 ILE A N 1
ATOM 779 C CA . ILE A 1 95 ? 0.634 5.390 4.276 1.00 89.62 95 ILE A CA 1
ATOM 780 C C . ILE A 1 95 ? 0.743 4.217 5.260 1.00 89.62 95 ILE A C 1
ATOM 782 O O . ILE A 1 95 ? -0.203 3.952 6.009 1.00 89.62 95 ILE A O 1
ATOM 786 N N . ALA A 1 96 ? 1.897 3.546 5.317 1.00 91.50 96 ALA A N 1
ATOM 787 C CA . ALA A 1 96 ? 2.135 2.454 6.260 1.00 91.50 96 ALA A CA 1
ATOM 788 C C . ALA A 1 96 ? 2.068 2.933 7.723 1.00 91.50 96 ALA A C 1
ATOM 790 O O . ALA A 1 96 ? 1.384 2.319 8.544 1.00 91.50 96 ALA A O 1
ATOM 791 N N . ILE A 1 97 ? 2.696 4.072 8.037 1.00 92.75 97 ILE A N 1
ATOM 792 C CA . ILE A 1 97 ? 2.649 4.692 9.371 1.00 92.75 97 ILE A CA 1
ATOM 793 C C . ILE A 1 97 ? 1.225 5.129 9.728 1.00 92.75 97 ILE A C 1
ATOM 795 O O . ILE A 1 97 ? 0.775 4.884 10.843 1.00 92.75 97 ILE A O 1
ATOM 799 N N . SER A 1 98 ? 0.494 5.739 8.794 1.00 89.88 98 SER A N 1
ATOM 800 C CA . SER A 1 98 ? -0.894 6.166 9.021 1.00 89.88 98 SER A CA 1
ATOM 801 C C . SER A 1 98 ? -1.802 4.971 9.314 1.00 89.88 98 SER A C 1
ATOM 803 O O . SER A 1 98 ? -2.611 5.016 10.239 1.00 89.88 98 SER A O 1
ATOM 805 N N . SER A 1 99 ? -1.620 3.871 8.582 1.00 89.31 99 SER A N 1
ATOM 806 C CA . SER A 1 99 ? -2.356 2.622 8.810 1.00 89.31 99 SER A CA 1
ATOM 807 C C . SER A 1 99 ? -2.046 2.042 10.190 1.00 89.31 99 SER A C 1
ATOM 809 O O . SER A 1 99 ? -2.955 1.678 10.932 1.00 89.31 99 SER A O 1
ATOM 811 N N . PHE A 1 100 ? -0.770 2.034 10.582 1.00 90.50 100 PHE A N 1
ATOM 812 C CA . PHE A 1 100 ? -0.346 1.601 11.912 1.00 90.50 100 PHE A CA 1
ATOM 813 C C . PHE A 1 100 ? -0.919 2.484 13.029 1.00 90.50 100 PHE A C 1
ATOM 815 O O . PHE A 1 100 ? -1.414 1.980 14.037 1.00 90.50 100 PHE A O 1
ATOM 822 N N . TYR A 1 101 ? -0.910 3.802 12.834 1.00 90.50 101 TYR A N 1
ATOM 823 C CA . TYR A 1 101 ? -1.480 4.763 13.773 1.00 90.50 101 TYR A CA 1
ATOM 824 C C . TYR A 1 101 ? -2.985 4.542 13.972 1.00 90.50 101 TYR A C 1
ATOM 826 O O . TYR A 1 101 ? -3.465 4.540 15.108 1.00 90.50 101 TYR A O 1
ATOM 834 N N . LEU A 1 102 ? -3.729 4.294 12.889 1.00 88.31 102 LEU A N 1
ATOM 835 C CA . LEU A 1 102 ? -5.154 3.97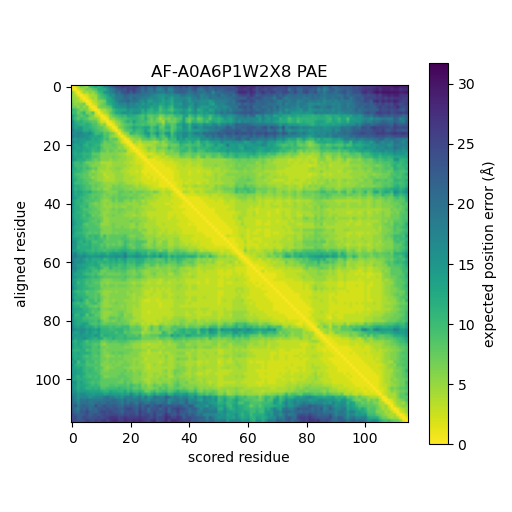0 12.961 1.00 88.31 102 LEU A CA 1
ATOM 836 C C . LEU A 1 102 ? -5.409 2.667 13.727 1.00 88.31 102 LEU A C 1
ATOM 838 O O . LEU A 1 102 ? -6.318 2.631 14.55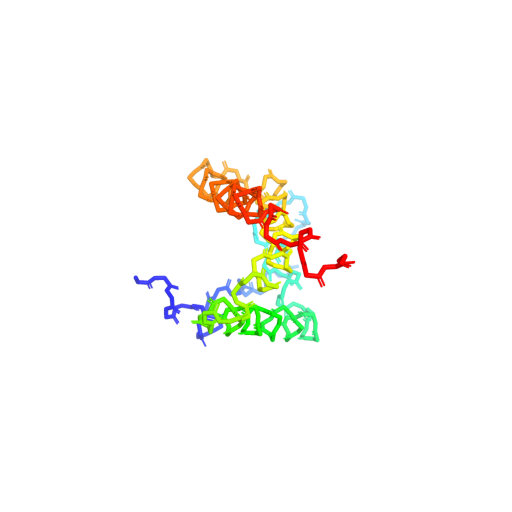8 1.00 88.31 102 LEU A O 1
ATOM 842 N N . ILE A 1 103 ? -4.587 1.631 13.515 1.00 87.31 103 ILE A N 1
ATOM 843 C CA . ILE A 1 103 ? -4.662 0.393 14.306 1.00 87.31 103 ILE A CA 1
ATOM 844 C C . ILE A 1 103 ? -4.474 0.712 15.786 1.00 87.31 103 ILE A C 1
ATOM 846 O O . ILE A 1 103 ? -5.324 0.332 16.588 1.00 87.31 103 ILE A O 1
ATOM 850 N N . ILE A 1 104 ? -3.414 1.444 16.149 1.00 86.56 104 ILE A N 1
ATOM 851 C CA . ILE A 1 104 ? -3.124 1.796 17.546 1.00 86.56 104 ILE A CA 1
ATOM 852 C C . ILE A 1 104 ? -4.290 2.545 18.188 1.00 86.56 104 ILE A C 1
ATOM 854 O O . ILE A 1 104 ? -4.664 2.242 19.322 1.00 86.56 104 ILE A O 1
ATOM 858 N N . ARG A 1 105 ? -4.888 3.501 17.472 1.00 84.31 105 ARG A N 1
ATOM 859 C CA . ARG A 1 105 ? -6.012 4.287 17.989 1.00 84.31 105 ARG A CA 1
ATOM 860 C C . ARG A 1 105 ? -7.237 3.417 18.278 1.00 84.31 105 ARG A C 1
ATOM 862 O O . ARG A 1 105 ? -7.909 3.615 19.287 1.00 84.31 105 ARG A O 1
ATOM 869 N N . GLU A 1 106 ? -7.497 2.432 17.425 1.00 81.50 106 GLU A N 1
ATOM 870 C CA . GLU A 1 106 ? -8.649 1.535 17.542 1.00 81.50 106 GLU A CA 1
ATOM 871 C C . GLU A 1 106 ? -8.370 0.290 18.423 1.00 81.50 106 GLU A C 1
ATOM 873 O O . GLU A 1 106 ? -9.320 -0.408 18.785 1.00 81.50 106 GLU A O 1
ATOM 878 N N . LEU A 1 107 ? -7.117 0.020 18.848 1.00 72.69 107 LEU A N 1
ATOM 879 C CA . LEU A 1 107 ? -6.726 -1.119 19.720 1.00 72.69 107 LEU A CA 1
ATOM 880 C C . LEU A 1 107 ? -7.569 -1.219 20.997 1.00 72.69 107 LEU A C 1
ATOM 882 O O . LEU A 1 107 ? -7.906 -2.322 21.434 1.00 72.69 107 LEU A O 1
ATOM 886 N N . SER A 1 108 ? -7.930 -0.079 21.588 1.00 64.25 108 SER A N 1
ATOM 887 C CA . SER A 1 108 ? -8.767 -0.019 22.795 1.00 64.25 108 SER A CA 1
ATOM 888 C C . SER A 1 108 ? -10.185 -0.563 22.569 1.00 64.25 108 SER A C 1
ATOM 890 O O . SER A 1 108 ? -10.794 -1.104 23.492 1.00 64.25 108 SER A O 1
ATOM 892 N N . THR A 1 109 ? -10.688 -0.471 21.338 1.00 65.75 109 THR A N 1
ATOM 893 C CA . THR A 1 109 ? -12.023 -0.931 20.942 1.00 65.75 109 THR A CA 1
ATOM 894 C C . THR A 1 109 ? -11.996 -2.381 20.462 1.00 65.75 109 THR A C 1
ATOM 896 O O . THR A 1 109 ? -12.911 -3.133 20.788 1.00 65.75 109 THR A O 1
ATOM 899 N N . TYR A 1 110 ? -10.925 -2.825 19.788 1.00 64.44 110 TYR A N 1
ATOM 900 C CA . TYR A 1 110 ? -10.749 -4.244 19.430 1.00 64.44 110 TYR A CA 1
ATOM 901 C C . TYR A 1 110 ? -10.744 -5.164 20.650 1.00 64.44 110 TYR A C 1
ATOM 903 O O . TYR A 1 110 ? -11.360 -6.226 20.619 1.00 64.44 110 TYR A O 1
ATOM 911 N N . LYS A 1 111 ? -10.099 -4.742 21.746 1.00 58.06 111 LYS A N 1
ATOM 912 C CA . LYS A 1 111 ? -10.064 -5.522 22.992 1.00 58.06 111 LYS A CA 1
ATOM 913 C C . LYS A 1 111 ? -11.449 -5.764 23.602 1.00 58.06 111 LYS A C 1
ATOM 915 O O . LYS A 1 111 ? -11.608 -6.763 24.280 1.00 58.06 111 LYS A O 1
ATOM 920 N N . LYS A 1 112 ? -12.435 -4.893 23.354 1.00 58.16 112 LYS A N 1
ATOM 921 C CA . LYS A 1 112 ? -13.824 -5.056 23.835 1.00 58.16 112 LYS A CA 1
ATOM 922 C C . LYS A 1 112 ? -14.684 -5.969 22.956 1.00 58.16 112 LYS A C 1
ATOM 924 O O . LYS A 1 112 ? -15.803 -6.278 23.328 1.00 58.16 112 LYS A O 1
ATOM 929 N N . LEU A 1 113 ? -14.207 -6.314 21.761 1.00 57.12 113 LEU A N 1
ATOM 930 C CA . LEU A 1 113 ? -14.922 -7.150 20.788 1.00 57.12 113 LEU A CA 1
ATOM 931 C C . LEU A 1 113 ? -14.457 -8.617 20.850 1.00 57.12 113 LEU A C 1
ATOM 933 O O . LEU A 1 113 ? -15.147 -9.503 20.361 1.00 57.12 113 LEU A O 1
ATOM 937 N N . LEU A 1 114 ? -13.280 -8.854 21.438 1.00 56.78 114 LEU A N 1
ATOM 938 C CA . LEU A 1 114 ? -12.638 -10.162 21.609 1.00 56.78 114 LEU A CA 1
ATOM 939 C C . LEU A 1 114 ? -12.753 -10.727 23.040 1.00 56.78 114 LEU A C 1
ATOM 941 O O . LEU A 1 114 ? -12.249 -11.821 23.284 1.00 56.78 11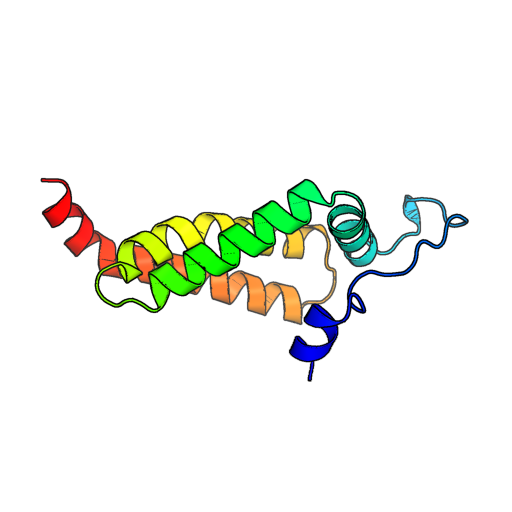4 LEU A O 1
ATOM 945 N N . LEU A 1 115 ? -13.362 -9.987 23.971 1.00 47.81 115 LEU A N 1
ATOM 946 C CA . LEU A 1 115 ? -13.454 -10.286 25.407 1.00 47.81 115 LEU A CA 1
ATOM 947 C C . LEU A 1 115 ? -14.905 -10.103 25.853 1.00 47.81 115 LEU A C 1
ATOM 949 O O . LEU A 1 115 ? -15.411 -10.994 26.565 1.00 47.81 115 LEU A O 1
#

Sequence (115 aa):
MNSVIQFLDMQYPRRHIHEPIDQVDPVTLVWYFFGYSQPYRLFIALSELVLGMLIIIPNTSRLGVLLYFPFALNIAVMTWCFTHTLPVKVVSTFIAISSFYLIIRELSTYKKLLL